Protein AF-A0A7V1N200-F1 (afdb_monomer_lite)

Structure (mmCIF, N/CA/C/O backbone):
data_AF-A0A7V1N200-F1
#
_entry.id   AF-A0A7V1N200-F1
#
loop_
_atom_site.group_PDB
_atom_site.id
_atom_site.type_symbol
_atom_site.label_atom_id
_atom_site.label_alt_id
_atom_site.label_comp_id
_atom_site.label_asym_id
_atom_site.label_entity_id
_atom_site.label_seq_id
_atom_site.pdbx_PDB_ins_code
_atom_site.Cartn_x
_atom_site.Cartn_y
_atom_site.Cartn_z
_atom_site.occupancy
_atom_site.B_iso_or_equiv
_atom_site.auth_seq_id
_atom_site.auth_comp_id
_atom_site.auth_asym_id
_atom_site.auth_atom_id
_atom_site.pdbx_PDB_model_num
ATOM 1 N N . MET A 1 1 ? -0.241 14.435 -1.928 1.00 92.94 1 MET A N 1
ATOM 2 C CA . MET A 1 1 ? -0.951 14.155 -0.654 1.00 92.94 1 MET A CA 1
ATOM 3 C C . MET A 1 1 ? 0.069 14.021 0.472 1.00 92.94 1 MET A C 1
ATOM 5 O O . MET A 1 1 ? 1.255 13.925 0.167 1.00 92.94 1 MET A O 1
ATOM 9 N N . THR A 1 2 ? -0.341 14.075 1.741 1.00 96.50 2 THR A N 1
ATOM 10 C CA . THR A 1 2 ? 0.568 13.839 2.880 1.00 96.50 2 THR A CA 1
ATOM 11 C C . THR A 1 2 ? 0.924 12.354 3.009 1.00 96.50 2 THR A C 1
ATOM 13 O O . THR A 1 2 ? 0.337 11.501 2.346 1.00 96.50 2 THR A O 1
ATOM 16 N N . GLU A 1 3 ? 1.924 12.028 3.830 1.00 95.81 3 GLU A N 1
ATOM 17 C CA . GLU A 1 3 ? 2.283 10.634 4.140 1.00 95.81 3 GLU A CA 1
ATOM 18 C C . GLU A 1 3 ? 1.127 9.891 4.814 1.00 95.81 3 GLU A C 1
ATOM 20 O O . GLU A 1 3 ? 0.792 8.780 4.416 1.00 95.81 3 GLU A O 1
ATOM 25 N N . GLU A 1 4 ? 0.468 10.543 5.773 1.00 95.69 4 GLU A N 1
ATOM 26 C CA . GLU A 1 4 ? -0.689 9.996 6.482 1.00 95.69 4 GLU A CA 1
ATOM 27 C C . GLU A 1 4 ? -1.866 9.735 5.534 1.00 95.69 4 GLU A C 1
ATOM 29 O O . GLU A 1 4 ? -2.496 8.681 5.596 1.00 95.69 4 GLU A O 1
ATOM 34 N N . GLU A 1 5 ? -2.138 10.664 4.612 1.00 95.88 5 GLU A N 1
ATOM 35 C CA . GLU A 1 5 ? -3.170 10.480 3.591 1.00 95.88 5 GLU A CA 1
ATOM 36 C C . GLU A 1 5 ? -2.841 9.296 2.681 1.00 95.88 5 GLU A C 1
ATOM 38 O O . GLU A 1 5 ? -3.690 8.424 2.499 1.00 95.88 5 GLU A O 1
ATOM 43 N N . ALA A 1 6 ? -1.612 9.227 2.156 1.00 96.81 6 ALA A N 1
ATOM 44 C CA . ALA A 1 6 ? -1.174 8.126 1.302 1.00 96.81 6 ALA A CA 1
ATOM 45 C C . ALA A 1 6 ? -1.296 6.780 2.025 1.00 96.81 6 ALA A C 1
ATOM 47 O O . ALA A 1 6 ? -1.906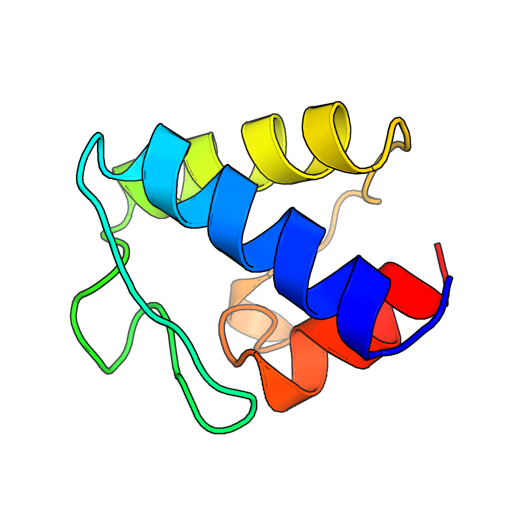 5.852 1.498 1.00 96.81 6 ALA A O 1
ATOM 48 N N . LEU A 1 7 ? -0.792 6.687 3.258 1.00 96.94 7 LEU A N 1
ATOM 49 C CA . LEU A 1 7 ? -0.875 5.470 4.060 1.00 96.94 7 LEU A CA 1
ATOM 50 C C . LEU A 1 7 ? -2.328 5.067 4.335 1.00 96.94 7 LEU A C 1
ATOM 52 O O . LEU A 1 7 ? -2.649 3.882 4.282 1.00 96.94 7 LEU A O 1
ATOM 56 N N . ARG A 1 8 ? -3.224 6.033 4.567 1.00 96.19 8 ARG A N 1
ATOM 57 C CA . ARG A 1 8 ? -4.657 5.769 4.739 1.00 96.19 8 ARG A CA 1
ATOM 58 C C . ARG A 1 8 ? -5.290 5.209 3.464 1.00 96.19 8 ARG A C 1
ATOM 60 O O . ARG A 1 8 ? -6.046 4.247 3.555 1.00 96.19 8 ARG A O 1
ATOM 67 N N . HIS A 1 9 ? -4.984 5.775 2.294 1.00 96.81 9 HIS A N 1
ATOM 68 C CA . HIS A 1 9 ? -5.488 5.265 1.011 1.00 96.81 9 HIS A CA 1
ATOM 69 C C . HIS A 1 9 ? -4.961 3.856 0.715 1.00 96.81 9 HIS A C 1
ATOM 71 O O . HIS A 1 9 ? -5.738 2.985 0.337 1.00 96.81 9 HIS A O 1
ATOM 77 N N . ILE A 1 10 ? -3.672 3.609 0.968 1.00 97.38 10 ILE A N 1
ATOM 78 C CA . ILE A 1 10 ? -3.061 2.282 0.813 1.00 97.38 10 ILE A CA 1
ATOM 79 C C . ILE A 1 10 ? -3.715 1.282 1.770 1.00 97.38 10 ILE A C 1
ATOM 81 O O . ILE A 1 10 ? -4.113 0.205 1.340 1.00 97.38 10 ILE A O 1
ATOM 85 N N . THR A 1 11 ? -3.881 1.644 3.046 1.00 96.94 11 THR A N 1
ATOM 86 C CA . THR A 1 11 ? -4.548 0.790 4.042 1.00 96.94 11 THR A CA 1
ATOM 87 C C . THR A 1 11 ? -5.958 0.424 3.589 1.00 96.94 11 THR A C 1
ATOM 89 O O . THR A 1 11 ? -6.312 -0.750 3.597 1.00 96.94 11 THR A O 1
ATOM 92 N N . ALA A 1 12 ? -6.744 1.407 3.143 1.00 95.81 12 ALA A N 1
ATOM 93 C CA . ALA A 1 12 ? -8.105 1.171 2.673 1.00 95.81 12 ALA A CA 1
ATOM 94 C C . ALA A 1 12 ? -8.139 0.224 1.462 1.00 95.81 12 ALA A C 1
ATOM 96 O O . ALA A 1 12 ? -8.910 -0.732 1.460 1.00 95.81 12 ALA A O 1
ATOM 97 N N . ALA A 1 13 ? -7.266 0.437 0.473 1.00 97.06 13 ALA A N 1
ATOM 98 C CA . ALA A 1 13 ? -7.184 -0.417 -0.711 1.00 97.06 13 ALA A CA 1
ATOM 99 C C . ALA A 1 13 ? -6.787 -1.860 -0.365 1.00 97.06 13 ALA A C 1
ATOM 101 O O . ALA A 1 13 ? -7.381 -2.805 -0.881 1.00 97.06 13 ALA A O 1
ATOM 102 N N . VAL A 1 14 ? -5.828 -2.044 0.553 1.00 97.62 14 VAL A N 1
ATOM 103 C CA . VAL A 1 14 ? -5.453 -3.375 1.054 1.00 97.62 14 VAL A CA 1
ATOM 104 C C . VAL A 1 14 ? -6.661 -4.045 1.700 1.00 97.62 14 VAL A C 1
ATOM 106 O O . VAL A 1 14 ? -6.998 -5.162 1.327 1.00 97.62 14 VAL A O 1
ATOM 109 N N . GLN A 1 15 ? -7.347 -3.363 2.620 1.00 96.88 15 GLN A N 1
ATOM 110 C CA . GLN A 1 15 ? -8.491 -3.923 3.346 1.00 96.88 15 GLN A CA 1
ATOM 111 C C . GLN A 1 15 ? -9.623 -4.382 2.424 1.00 96.88 15 GLN A C 1
ATOM 113 O O . GLN A 1 15 ? -10.235 -5.422 2.681 1.00 96.88 15 GLN A O 1
ATOM 118 N N . VAL A 1 16 ? -9.884 -3.638 1.344 1.00 96.31 16 VAL A N 1
ATOM 119 C CA . VAL A 1 16 ? -10.856 -4.047 0.324 1.00 96.31 16 VAL A CA 1
ATOM 120 C C . VAL A 1 16 ? -10.356 -5.278 -0.427 1.00 96.31 16 VAL A C 1
ATOM 122 O O . VAL A 1 16 ? -11.086 -6.267 -0.500 1.00 96.31 16 VAL A O 1
ATOM 125 N N . ALA A 1 17 ? -9.107 -5.258 -0.903 1.00 96.75 17 ALA A N 1
ATOM 126 C CA . ALA A 1 17 ? -8.521 -6.364 -1.657 1.00 96.75 17 ALA A CA 1
ATOM 127 C C . ALA A 1 17 ? -8.590 -7.692 -0.893 1.00 96.75 17 ALA A C 1
ATOM 129 O O . ALA A 1 17 ? -9.007 -8.701 -1.450 1.00 96.75 17 ALA A O 1
ATOM 130 N N . VAL A 1 18 ? -8.280 -7.673 0.405 1.00 96.00 18 VAL A N 1
ATOM 131 C CA . VAL A 1 18 ? -8.258 -8.883 1.241 1.00 96.00 18 VAL A CA 1
ATOM 132 C C . VAL A 1 18 ? -9.574 -9.160 1.974 1.00 96.00 18 VAL A C 1
ATOM 134 O O . VAL A 1 18 ? -9.682 -10.149 2.702 1.00 96.00 18 VAL A O 1
ATOM 137 N N . SER A 1 19 ? -10.571 -8.278 1.834 1.00 94.38 19 SER A N 1
ATOM 138 C CA . SER A 1 19 ? -11.871 -8.355 2.520 1.00 94.38 19 SER A CA 1
ATOM 139 C C . SER A 1 19 ? -11.770 -8.572 4.042 1.00 94.38 19 SER A C 1
ATOM 141 O O . SER A 1 19 ? -12.604 -9.250 4.649 1.00 94.38 19 SER A O 1
ATOM 143 N N . LYS A 1 20 ? -10.738 -8.007 4.677 1.00 91.94 20 LYS A N 1
ATOM 144 C CA . LYS A 1 20 ? -10.477 -8.100 6.123 1.00 91.94 20 LYS A CA 1
ATOM 145 C C . LYS A 1 20 ? -9.833 -6.811 6.625 1.00 91.94 20 LYS A C 1
ATOM 147 O O . LYS A 1 20 ? -9.164 -6.106 5.875 1.00 91.94 20 LYS A O 1
ATOM 152 N N . ASP A 1 21 ? -10.020 -6.525 7.908 1.00 93.12 21 ASP A N 1
ATOM 153 C CA . ASP A 1 21 ? -9.340 -5.405 8.556 1.00 93.12 21 ASP A CA 1
ATOM 154 C C . ASP A 1 21 ? -7.854 -5.749 8.742 1.00 93.12 21 ASP A C 1
ATOM 156 O O . ASP A 1 21 ? -7.508 -6.788 9.313 1.00 93.12 21 ASP A O 1
ATOM 160 N N . VAL A 1 22 ? -6.981 -4.896 8.212 1.00 93.19 22 VAL A N 1
ATOM 161 C CA . VAL A 1 22 ? -5.523 -5.038 8.263 1.00 93.19 22 VAL A CA 1
ATOM 162 C C . VAL A 1 22 ? -4.937 -3.702 8.670 1.00 93.19 22 VAL A C 1
ATOM 164 O O . VAL A 1 22 ? -5.244 -2.671 8.070 1.00 93.19 22 VAL A O 1
ATOM 167 N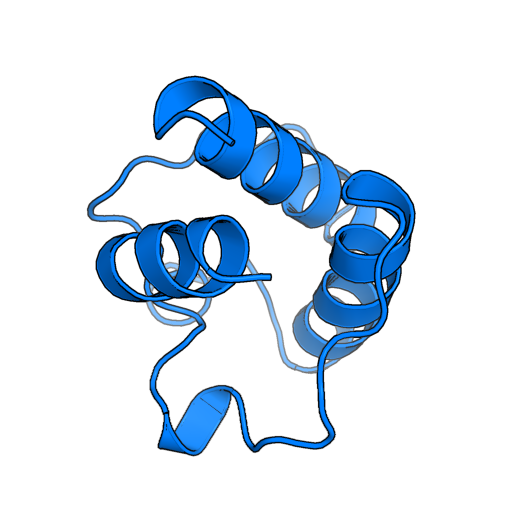 N . ALA A 1 23 ? -4.064 -3.735 9.670 1.00 89.94 23 ALA A N 1
ATOM 168 C CA . ALA A 1 23 ? -3.222 -2.607 10.018 1.00 89.94 23 ALA A CA 1
ATOM 169 C C . ALA A 1 23 ? -1.870 -2.773 9.321 1.00 89.94 23 ALA A C 1
ATOM 171 O O . ALA A 1 23 ? -1.169 -3.754 9.565 1.00 89.94 23 ALA A O 1
ATOM 172 N N . ILE A 1 24 ? -1.509 -1.813 8.472 1.00 95.00 24 ILE A N 1
ATOM 173 C CA . ILE A 1 24 ? -0.195 -1.750 7.828 1.00 95.00 24 ILE A CA 1
ATOM 174 C C . ILE A 1 24 ? 0.607 -0.578 8.390 1.00 95.00 24 ILE A C 1
ATOM 176 O O . ILE A 1 24 ? 0.054 0.416 8.865 1.00 95.00 24 ILE A O 1
ATOM 180 N N . THR A 1 25 ? 1.927 -0.687 8.322 1.00 95.81 25 THR A N 1
ATOM 181 C CA . THR A 1 25 ? 2.860 0.372 8.713 1.00 95.81 25 THR A CA 1
ATOM 182 C C . THR A 1 25 ? 3.796 0.695 7.555 1.00 95.81 25 THR A C 1
ATOM 184 O O . THR A 1 25 ? 3.809 -0.008 6.548 1.00 95.81 25 THR A O 1
ATOM 187 N N . ILE A 1 26 ? 4.614 1.741 7.693 1.00 96.62 26 ILE A N 1
ATOM 188 C CA . ILE A 1 26 ? 5.590 2.110 6.659 1.00 96.62 26 ILE A CA 1
ATOM 189 C C . ILE A 1 26 ? 6.603 0.989 6.368 1.00 96.62 26 ILE A C 1
ATOM 191 O O . ILE A 1 26 ? 7.050 0.845 5.235 1.00 96.62 26 ILE A O 1
ATOM 195 N N . GLU A 1 27 ? 6.923 0.159 7.360 1.00 97.31 27 GLU A N 1
ATOM 196 C CA . GLU A 1 27 ? 7.872 -0.949 7.206 1.00 97.31 27 GLU A CA 1
ATOM 197 C C . GLU A 1 27 ? 7.234 -2.213 6.625 1.00 97.31 27 GLU A C 1
ATOM 199 O O . GLU A 1 27 ? 7.955 -3.152 6.300 1.00 97.31 27 GLU A O 1
ATOM 204 N N . THR A 1 28 ? 5.906 -2.230 6.472 1.00 97.81 28 THR A N 1
ATOM 205 C CA . THR A 1 28 ? 5.184 -3.418 6.029 1.00 97.81 28 THR A CA 1
ATOM 206 C C . THR A 1 28 ? 5.532 -3.778 4.587 1.00 97.81 28 THR A C 1
ATOM 208 O O . THR A 1 28 ? 5.533 -2.923 3.691 1.00 97.81 28 THR A O 1
ATOM 211 N N . ASP A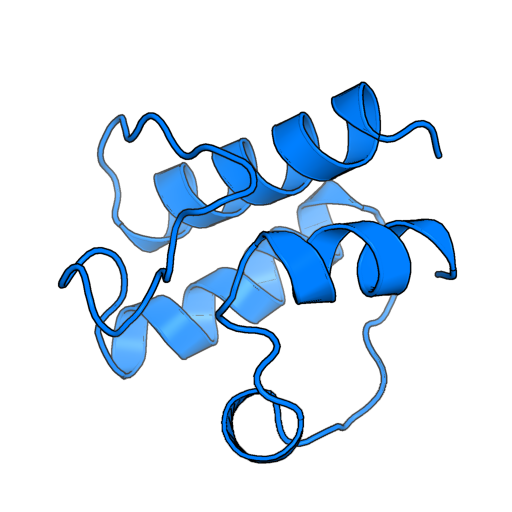 1 29 ? 5.788 -5.061 4.358 1.00 97.50 29 ASP A N 1
ATOM 212 C CA . ASP A 1 29 ? 5.805 -5.653 3.024 1.00 97.50 29 ASP A CA 1
ATOM 213 C C . ASP A 1 29 ? 4.528 -6.463 2.818 1.00 97.50 29 ASP A C 1
ATOM 215 O O . ASP A 1 29 ? 4.290 -7.467 3.484 1.00 97.50 29 ASP A O 1
ATOM 219 N N . LEU A 1 30 ? 3.693 -6.011 1.884 1.00 97.25 30 LEU A N 1
ATOM 220 C CA . LEU A 1 30 ? 2.374 -6.590 1.664 1.00 97.25 30 LEU A CA 1
ATOM 221 C C . LEU A 1 30 ? 2.435 -8.037 1.154 1.00 97.25 30 LEU A C 1
ATOM 223 O O . LEU A 1 30 ? 1.486 -8.781 1.362 1.00 97.25 30 LEU A O 1
ATOM 227 N N . VAL A 1 31 ? 3.524 -8.446 0.503 1.00 95.50 31 VAL A N 1
ATOM 228 C CA . VAL A 1 31 ? 3.669 -9.799 -0.049 1.00 95.50 31 VAL A CA 1
ATOM 229 C C . VAL A 1 31 ? 4.532 -10.664 0.863 1.00 95.50 31 VAL A C 1
ATOM 231 O O . VAL A 1 31 ? 4.157 -11.796 1.147 1.00 95.50 31 VAL A O 1
ATOM 234 N N . GLU A 1 32 ? 5.665 -10.151 1.360 1.00 95.44 32 GLU A N 1
ATOM 235 C CA . GLU A 1 32 ? 6.542 -10.923 2.259 1.00 95.44 32 GLU A CA 1
ATOM 236 C C . GLU A 1 32 ? 5.861 -11.242 3.609 1.00 95.44 32 GLU A C 1
ATOM 238 O O . GLU A 1 32 ? 6.210 -12.241 4.237 1.00 95.44 32 GLU A O 1
ATOM 243 N N . GLU A 1 33 ? 4.880 -10.442 4.049 1.00 96.06 33 GLU A N 1
ATOM 244 C CA . GLU A 1 33 ? 4.085 -10.695 5.264 1.00 96.06 33 GLU A CA 1
ATOM 245 C C . GLU A 1 33 ? 2.770 -11.463 5.009 1.00 96.06 33 GLU A C 1
ATOM 247 O O . GLU A 1 33 ? 1.912 -11.512 5.891 1.00 96.06 33 GLU A O 1
ATOM 252 N N . ASP A 1 34 ? 2.586 -12.060 3.822 1.00 95.00 34 ASP A N 1
ATOM 253 C CA . ASP A 1 34 ? 1.377 -12.811 3.432 1.00 95.00 34 ASP A CA 1
ATOM 254 C C . ASP A 1 34 ? 0.067 -11.997 3.580 1.00 95.00 34 ASP A C 1
ATOM 256 O O . ASP A 1 34 ? -1.007 -12.532 3.884 1.00 95.00 34 ASP A O 1
ATOM 260 N N . ILE A 1 35 ? 0.136 -10.672 3.387 1.00 96.75 35 ILE A N 1
ATOM 261 C CA . ILE A 1 35 ? -1.053 -9.809 3.419 1.00 96.75 35 ILE A CA 1
ATOM 262 C C . ILE A 1 35 ? -1.801 -9.915 2.093 1.00 96.75 35 ILE A C 1
ATOM 264 O O . ILE A 1 35 ? -3.009 -10.137 2.122 1.00 96.75 35 ILE A O 1
ATOM 268 N N . LEU A 1 36 ? -1.092 -9.770 0.972 1.00 96.88 36 LEU A N 1
ATOM 269 C CA . LEU A 1 36 ? -1.597 -9.892 -0.390 1.00 96.88 36 LEU A CA 1
ATOM 270 C C . LEU A 1 36 ? -1.024 -11.145 -1.049 1.00 96.88 36 LEU A C 1
ATOM 272 O O . LEU A 1 36 ? 0.195 -11.297 -1.157 1.00 96.88 36 LEU A O 1
ATOM 276 N N . ASP A 1 37 ? -1.901 -11.997 -1.570 1.00 94.56 37 ASP A N 1
ATOM 277 C CA . ASP A 1 37 ? -1.508 -1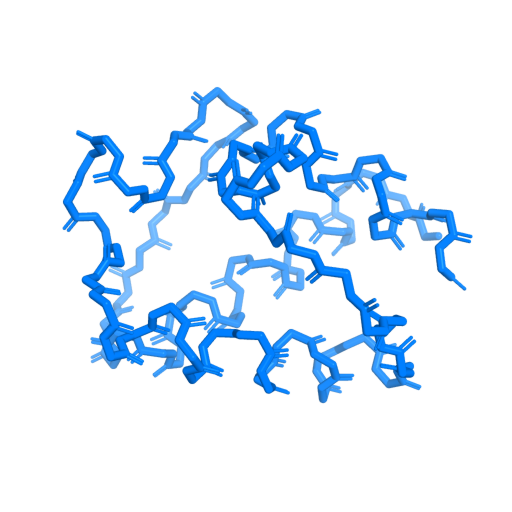3.017 -2.536 1.00 94.56 37 ASP A CA 1
ATOM 278 C C . ASP A 1 37 ? -1.485 -12.462 -3.979 1.00 94.56 37 ASP A C 1
ATOM 280 O O . ASP A 1 37 ? -1.662 -11.264 -4.224 1.00 94.56 37 ASP A O 1
ATOM 284 N N . SER A 1 38 ? -1.231 -13.319 -4.973 1.00 91.12 38 SER A N 1
ATOM 285 C CA . SER A 1 38 ? -1.171 -12.897 -6.380 1.00 91.12 38 SER A CA 1
ATOM 286 C C . SER A 1 38 ? -2.489 -12.332 -6.923 1.00 91.12 38 SER A C 1
ATOM 288 O O . SER A 1 38 ? -2.460 -11.478 -7.807 1.00 91.12 38 SER A O 1
ATOM 290 N N . LEU A 1 39 ? -3.635 -12.822 -6.439 1.00 93.06 39 LEU A N 1
ATOM 291 C CA . LEU A 1 39 ? -4.953 -12.346 -6.857 1.00 93.06 39 LEU A CA 1
ATOM 292 C C . LEU A 1 39 ? -5.301 -11.056 -6.116 1.00 93.06 39 LEU A C 1
ATOM 294 O O . LEU A 1 39 ? -5.692 -10.079 -6.758 1.00 93.06 39 LEU A O 1
ATOM 298 N N . ASP A 1 40 ? -5.072 -11.025 -4.803 1.00 96.12 40 ASP A N 1
ATOM 299 C CA . ASP A 1 40 ? -5.274 -9.837 -3.977 1.00 96.12 40 ASP A CA 1
ATOM 300 C C . ASP A 1 40 ? -4.423 -8.673 -4.487 1.00 96.12 40 ASP A C 1
ATOM 302 O O . ASP A 1 40 ? -4.884 -7.539 -4.523 1.00 96.12 40 ASP A O 1
ATOM 306 N N . SER A 1 41 ? -3.204 -8.946 -4.963 1.00 94.62 41 SER A N 1
ATOM 307 C CA . SER A 1 41 ? -2.312 -7.942 -5.551 1.00 94.62 41 SER A CA 1
ATOM 308 C C . SER A 1 41 ? -2.921 -7.246 -6.771 1.00 94.62 41 SER A C 1
ATOM 310 O O . SER A 1 41 ? -2.750 -6.040 -6.935 1.00 94.62 41 SER A O 1
ATOM 312 N N . MET A 1 42 ? -3.652 -7.975 -7.623 1.00 92.31 42 MET A N 1
ATOM 313 C CA . MET A 1 42 ? -4.332 -7.377 -8.777 1.00 92.31 42 MET A CA 1
ATOM 314 C C . MET A 1 42 ? -5.506 -6.502 -8.340 1.00 92.31 42 MET A C 1
ATOM 316 O O . MET A 1 42 ? -5.672 -5.397 -8.853 1.00 92.31 42 MET A O 1
ATOM 320 N N . VAL A 1 43 ? -6.305 -6.988 -7.387 1.00 95.69 43 VAL A N 1
ATOM 321 C CA . VAL A 1 43 ? -7.441 -6.234 -6.837 1.00 95.69 43 VAL A CA 1
ATOM 322 C C . VAL A 1 43 ? -6.938 -4.975 -6.135 1.00 95.69 43 VAL A C 1
ATOM 324 O O . VAL A 1 43 ? -7.438 -3.888 -6.391 1.00 95.69 43 VAL A O 1
ATOM 327 N N . PHE A 1 44 ? -5.882 -5.097 -5.337 1.00 97.00 44 PHE A N 1
ATOM 328 C CA . PHE A 1 44 ? -5.252 -3.998 -4.621 1.00 97.00 44 PHE A CA 1
ATOM 329 C C . PHE A 1 44 ? -4.872 -2.831 -5.532 1.00 97.00 44 PHE A C 1
ATOM 331 O O . PHE A 1 44 ? -5.150 -1.687 -5.184 1.00 97.00 44 PHE A O 1
ATOM 338 N N . VAL A 1 45 ? -4.267 -3.091 -6.695 1.00 95.06 45 VAL A N 1
ATOM 339 C CA . VAL A 1 45 ? -3.890 -2.014 -7.626 1.00 95.06 45 VAL A CA 1
ATOM 340 C C . VAL A 1 45 ? -5.129 -1.266 -8.124 1.00 95.06 45 VAL A C 1
ATOM 342 O O . VAL A 1 45 ? -5.126 -0.036 -8.137 1.00 95.06 45 VAL A O 1
ATOM 345 N N . LEU A 1 46 ? -6.204 -1.985 -8.460 1.00 94.81 46 LEU A N 1
ATOM 346 C CA . LEU A 1 46 ? -7.465 -1.384 -8.907 1.00 94.81 46 LEU A CA 1
ATOM 347 C C . LEU A 1 46 ? -8.120 -0.549 -7.798 1.00 94.81 46 LEU A C 1
ATOM 349 O O . LEU A 1 46 ? -8.501 0.597 -8.029 1.00 94.81 46 LEU A O 1
ATOM 353 N N . GLU A 1 47 ? -8.192 -1.092 -6.584 1.00 96.69 47 GLU A N 1
ATOM 354 C CA . GLU A 1 47 ? -8.758 -0.399 -5.422 1.00 96.69 47 GLU A CA 1
ATOM 355 C C . GLU A 1 47 ? -7.908 0.807 -5.008 1.00 96.69 47 GLU A C 1
ATOM 357 O O . GLU A 1 47 ? -8.435 1.835 -4.591 1.00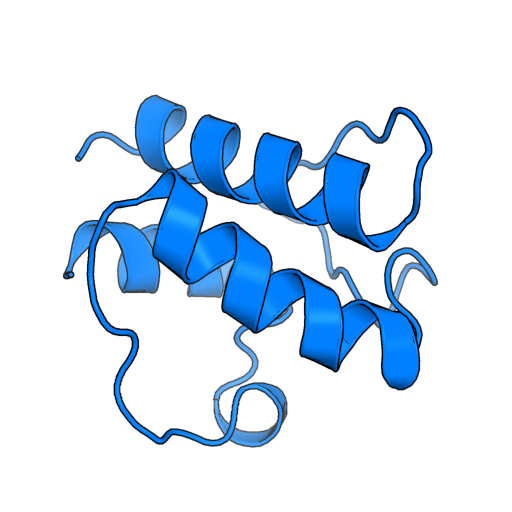 96.69 47 GLU A O 1
ATOM 362 N N . LEU A 1 48 ? -6.582 0.730 -5.161 1.00 96.88 48 LEU A N 1
ATOM 363 C CA . LEU A 1 48 ? -5.691 1.853 -4.891 1.00 96.88 48 LEU A CA 1
ATOM 364 C C . LEU A 1 48 ? -5.933 2.995 -5.880 1.00 96.88 48 LEU A C 1
ATOM 366 O O . LEU A 1 48 ? -5.973 4.147 -5.451 1.00 96.88 48 LEU A O 1
ATOM 370 N N . GLN A 1 49 ? -6.127 2.693 -7.169 1.00 95.75 49 GLN A N 1
ATOM 371 C CA . GLN A 1 49 ? -6.481 3.689 -8.187 1.00 95.75 49 GLN A CA 1
ATOM 372 C C . GLN A 1 49 ? -7.807 4.385 -7.872 1.00 95.75 49 GLN A C 1
ATOM 374 O O . GLN A 1 49 ? -7.879 5.615 -7.950 1.00 95.75 49 GLN A O 1
ATOM 379 N N . ASP A 1 50 ? -8.830 3.620 -7.479 1.00 95.00 50 ASP A N 1
ATOM 380 C CA . ASP A 1 50 ? -10.126 4.171 -7.070 1.00 95.00 50 ASP A CA 1
ATOM 381 C C . ASP A 1 50 ? -9.984 5.043 -5.812 1.00 95.00 50 ASP A C 1
ATOM 383 O O . ASP A 1 50 ? -10.418 6.197 -5.789 1.00 95.00 50 ASP A O 1
ATOM 387 N N . ALA A 1 51 ? -9.252 4.555 -4.804 1.00 93.88 51 ALA A N 1
ATOM 388 C CA . ALA A 1 51 ? -9.044 5.254 -3.539 1.00 93.88 51 ALA A CA 1
ATOM 389 C C . ALA A 1 51 ? -8.312 6.597 -3.693 1.00 93.88 51 ALA A C 1
ATOM 391 O O . ALA A 1 51 ? -8.599 7.530 -2.936 1.00 93.88 51 ALA A O 1
ATOM 392 N N . ILE A 1 52 ? -7.363 6.708 -4.630 1.00 94.75 52 ILE A N 1
ATOM 393 C CA . ILE A 1 52 ? -6.626 7.957 -4.895 1.00 94.75 52 ILE A CA 1
ATOM 394 C C . ILE A 1 52 ? -7.279 8.814 -5.988 1.00 94.75 52 ILE A C 1
ATOM 396 O O . ILE A 1 52 ? -6.895 9.974 -6.157 1.00 94.75 52 ILE A O 1
ATOM 400 N N . GLY A 1 53 ? -8.244 8.263 -6.731 1.00 93.38 53 GLY A N 1
ATOM 401 C CA . GLY A 1 53 ? -8.908 8.920 -7.857 1.00 93.38 53 GLY A CA 1
ATOM 402 C C . GLY A 1 53 ? -7.965 9.254 -9.017 1.00 93.38 53 GLY A C 1
ATOM 403 O O . GLY A 1 53 ? -8.172 10.257 -9.704 1.00 93.38 53 GLY A O 1
ATOM 404 N N . LYS A 1 54 ? -6.896 8.470 -9.205 1.00 92.19 54 LYS A N 1
ATOM 405 C CA . LYS A 1 54 ? -5.866 8.687 -10.235 1.00 92.19 54 LYS A CA 1
ATOM 406 C C . LYS A 1 54 ? -5.497 7.380 -10.911 1.00 92.19 54 LYS A C 1
ATOM 408 O O . LYS A 1 54 ? -5.521 6.313 -10.303 1.00 92.19 54 LYS A O 1
ATOM 413 N N . GLU A 1 55 ? -5.096 7.485 -12.170 1.00 92.12 55 GLU A N 1
ATOM 414 C CA . GLU A 1 55 ? -4.519 6.354 -12.881 1.00 92.12 55 GLU A CA 1
ATOM 415 C C . GLU A 1 55 ? -3.097 6.088 -12.385 1.00 92.12 55 GLU A C 1
ATOM 417 O O . GLU A 1 55 ? -2.272 7.000 -12.290 1.00 92.12 55 GLU A O 1
ATOM 422 N N . ILE A 1 56 ? -2.817 4.826 -12.077 1.00 92.44 56 ILE A N 1
ATOM 423 C CA . ILE A 1 56 ? -1.462 4.354 -11.837 1.00 92.44 56 ILE A CA 1
ATOM 424 C C . ILE A 1 56 ? -0.894 3.965 -13.209 1.00 92.44 56 ILE A C 1
ATOM 426 O O . ILE A 1 56 ? -1.564 3.244 -13.951 1.00 92.44 56 ILE A O 1
ATOM 430 N N . PRO A 1 57 ? 0.298 4.460 -13.588 1.00 91.56 57 PRO A N 1
ATOM 431 C CA . PRO A 1 57 ? 0.917 4.102 -14.858 1.00 91.56 57 PRO A CA 1
ATOM 432 C C . PRO A 1 57 ? 1.153 2.590 -14.948 1.00 91.56 57 PRO A C 1
ATOM 434 O O . PRO A 1 57 ? 1.363 1.935 -13.931 1.00 91.56 57 PRO A O 1
ATOM 437 N N . ASP A 1 58 ? 1.154 2.054 -16.169 1.00 90.00 58 ASP A N 1
ATOM 438 C CA . ASP A 1 58 ? 1.427 0.637 -16.431 1.00 90.00 58 ASP A CA 1
ATOM 439 C C . ASP A 1 58 ? 2.896 0.311 -16.106 1.00 90.00 58 ASP A C 1
ATOM 441 O O . ASP A 1 58 ? 3.800 0.502 -16.924 1.00 90.00 58 ASP A O 1
ATOM 445 N N . ILE A 1 59 ? 3.135 -0.080 -14.853 1.00 91.88 59 ILE A N 1
ATOM 446 C CA . ILE A 1 59 ? 4.444 -0.403 -14.288 1.00 91.88 59 ILE A CA 1
ATOM 447 C C . ILE A 1 59 ? 4.381 -1.739 -13.553 1.00 91.88 59 ILE A C 1
ATOM 449 O O . ILE A 1 59 ? 3.365 -2.106 -12.962 1.00 91.88 59 ILE A O 1
ATOM 453 N N . ASP A 1 60 ? 5.504 -2.449 -13.534 1.00 91.12 60 ASP A N 1
ATOM 454 C CA . ASP A 1 60 ? 5.624 -3.703 -12.799 1.00 91.12 60 ASP A CA 1
ATOM 455 C C . ASP A 1 60 ? 5.881 -3.425 -11.308 1.00 91.12 60 ASP A C 1
ATOM 457 O O . ASP A 1 60 ? 7.000 -3.130 -10.881 1.00 91.12 60 ASP A O 1
ATOM 461 N N . PHE A 1 61 ? 4.825 -3.536 -10.498 1.00 93.31 61 PHE A N 1
ATOM 462 C CA . PHE A 1 61 ? 4.885 -3.342 -9.046 1.00 93.31 61 PHE A CA 1
ATOM 463 C C . PHE A 1 61 ? 5.880 -4.280 -8.359 1.00 93.31 61 PHE A C 1
ATOM 465 O O . PHE A 1 61 ? 6.494 -3.893 -7.359 1.00 93.31 61 PHE A O 1
ATOM 472 N N . VAL A 1 62 ? 6.056 -5.497 -8.878 1.00 91.25 62 VAL A N 1
ATOM 473 C CA . VAL A 1 62 ? 7.001 -6.470 -8.325 1.00 91.25 62 VAL A CA 1
ATOM 474 C C . VAL A 1 62 ? 8.422 -6.004 -8.612 1.00 91.25 62 VAL A C 1
ATOM 476 O O . VAL A 1 62 ? 9.231 -5.911 -7.687 1.00 91.25 62 VAL A O 1
ATOM 479 N N . ALA A 1 63 ? 8.716 -5.658 -9.868 1.00 93.31 63 ALA A N 1
ATOM 480 C CA . ALA A 1 63 ? 10.045 -5.205 -10.275 1.00 93.31 63 ALA A CA 1
ATOM 481 C C . ALA A 1 63 ? 10.466 -3.908 -9.561 1.00 93.31 63 ALA A C 1
ATOM 483 O O . ALA A 1 63 ? 11.609 -3.785 -9.114 1.00 93.31 63 ALA A O 1
ATOM 484 N N . GLU A 1 64 ? 9.534 -2.971 -9.379 1.00 94.06 64 GLU A N 1
ATOM 485 C CA . GLU A 1 64 ? 9.778 -1.704 -8.676 1.00 94.06 64 GLU A CA 1
ATOM 486 C C . GLU A 1 64 ? 9.800 -1.871 -7.137 1.00 94.06 64 GLU A C 1
ATOM 488 O O . GLU A 1 64 ? 10.346 -1.044 -6.386 1.00 94.06 64 GLU A O 1
ATOM 493 N N . GLY A 1 65 ? 9.273 -2.991 -6.632 1.00 95.38 65 GLY A N 1
ATOM 494 C CA . GLY A 1 65 ? 9.139 -3.282 -5.205 1.00 95.38 65 GLY A CA 1
ATOM 495 C C . GLY A 1 65 ? 8.086 -2.410 -4.521 1.00 95.38 65 GLY A C 1
ATOM 496 O O . GLY A 1 65 ? 8.271 -2.021 -3.367 1.00 95.38 65 GLY A O 1
ATOM 497 N N . LEU A 1 66 ? 7.007 -2.083 -5.233 1.00 96.88 66 LEU A N 1
ATOM 498 C CA . LEU A 1 66 ? 5.897 -1.244 -4.772 1.00 96.88 66 LEU A CA 1
ATOM 499 C C . LEU A 1 66 ? 4.909 -1.978 -3.854 1.00 96.88 66 LEU A C 1
ATOM 501 O O . LEU A 1 66 ? 3.973 -1.368 -3.358 1.00 96.88 66 LEU A O 1
ATOM 505 N N . PHE A 1 67 ? 5.151 -3.253 -3.546 1.00 96.81 67 PHE A N 1
ATOM 506 C CA . PHE A 1 67 ? 4.478 -3.944 -2.439 1.00 96.81 67 PHE A CA 1
ATOM 507 C C . PHE A 1 67 ? 5.078 -3.611 -1.063 1.00 96.81 67 PHE A C 1
ATOM 509 O O . PHE A 1 67 ? 4.479 -3.910 -0.034 1.00 96.81 67 PHE A O 1
ATOM 516 N N . LYS A 1 68 ? 6.232 -2.928 -1.028 1.00 97.94 68 LYS A N 1
ATOM 517 C CA . LYS A 1 68 ? 6.831 -2.392 0.203 1.00 97.94 68 LYS A CA 1
ATOM 518 C C . LYS A 1 68 ? 6.224 -1.029 0.493 1.00 97.94 68 LYS A C 1
ATOM 520 O O . LYS A 1 68 ? 6.457 -0.089 -0.271 1.00 97.94 68 LYS A O 1
ATOM 525 N N . VAL A 1 69 ? 5.516 -0.881 1.612 1.00 97.56 69 VAL A N 1
ATOM 526 C CA . VAL A 1 69 ? 4.784 0.356 1.939 1.00 97.56 69 VAL A CA 1
ATOM 527 C C . VAL A 1 69 ? 5.720 1.574 1.955 1.00 97.56 69 VAL A C 1
ATOM 529 O O . VAL A 1 69 ? 5.389 2.602 1.367 1.00 97.56 69 VAL A O 1
ATOM 532 N N . ARG A 1 70 ? 6.950 1.436 2.469 1.00 97.75 70 ARG A N 1
ATOM 533 C CA . ARG A 1 70 ? 8.005 2.473 2.422 1.00 97.75 70 ARG A CA 1
ATOM 534 C C . ARG A 1 70 ? 8.336 3.012 1.027 1.00 97.75 70 ARG A C 1
ATOM 536 O O . ARG A 1 70 ? 8.820 4.132 0.910 1.00 97.75 70 ARG A O 1
ATOM 543 N N . LYS A 1 71 ? 8.140 2.212 -0.025 1.00 97.69 71 LYS A N 1
ATOM 544 C CA . LYS A 1 71 ? 8.343 2.615 -1.426 1.00 97.69 71 LYS A CA 1
ATOM 545 C C . LYS A 1 71 ? 7.042 3.075 -2.070 1.00 97.69 71 LYS A C 1
ATOM 547 O O . LYS A 1 71 ? 7.050 4.001 -2.875 1.00 97.69 71 LYS A O 1
ATOM 552 N N . LEU A 1 72 ? 5.936 2.440 -1.704 1.00 97.44 72 LEU A N 1
ATOM 553 C CA . LEU A 1 72 ? 4.630 2.749 -2.255 1.00 97.44 72 LEU A CA 1
ATOM 554 C C . LEU A 1 72 ? 4.121 4.123 -1.819 1.00 97.44 72 LEU A C 1
ATOM 556 O O . LEU A 1 72 ? 3.592 4.864 -2.638 1.00 97.44 72 LEU A O 1
ATOM 560 N N . VAL A 1 73 ? 4.308 4.490 -0.553 1.00 97.62 73 VAL A N 1
ATOM 561 C CA . VAL A 1 73 ? 3.898 5.794 -0.018 1.00 97.62 73 VAL A CA 1
ATOM 562 C C . VAL A 1 73 ? 4.462 6.961 -0.843 1.00 97.62 73 VAL A C 1
ATOM 564 O O . VAL A 1 73 ? 3.658 7.746 -1.347 1.00 97.62 73 VAL A O 1
ATOM 567 N N . PRO A 1 74 ? 5.788 7.090 -1.063 1.00 97.25 74 PRO A N 1
ATOM 568 C CA . PRO A 1 74 ? 6.320 8.184 -1.874 1.00 97.25 74 PRO A CA 1
ATOM 569 C C . PRO A 1 74 ? 5.912 8.096 -3.350 1.00 97.25 74 PRO A C 1
ATOM 571 O O . PRO A 1 74 ? 5.758 9.132 -3.994 1.00 97.25 74 PRO A O 1
ATOM 574 N N . PHE A 1 75 ? 5.688 6.891 -3.884 1.00 96.81 75 PHE A N 1
ATOM 575 C CA . PHE A 1 75 ? 5.141 6.717 -5.231 1.00 96.81 75 PHE A CA 1
ATOM 576 C C . PHE A 1 75 ? 3.729 7.310 -5.339 1.00 96.81 75 PHE A C 1
ATOM 578 O O . PHE A 1 75 ? 3.483 8.167 -6.182 1.00 96.81 75 PHE A O 1
ATOM 585 N N . VAL A 1 76 ? 2.829 6.934 -4.429 1.00 95.88 76 VAL A N 1
ATOM 586 C CA . VAL A 1 76 ? 1.448 7.435 -4.376 1.00 95.88 76 VAL A CA 1
ATOM 587 C C . VAL A 1 76 ? 1.403 8.941 -4.106 1.00 95.88 76 VAL A C 1
ATOM 589 O O . VAL A 1 76 ? 0.567 9.643 -4.664 1.00 95.88 76 VAL A O 1
ATOM 592 N N . GLN A 1 77 ? 2.317 9.472 -3.290 1.00 95.81 77 GLN A N 1
ATOM 593 C CA . GLN A 1 77 ? 2.423 10.915 -3.057 1.00 95.81 77 GLN A CA 1
ATOM 594 C C . GLN A 1 77 ? 2.770 11.717 -4.315 1.00 95.81 77 GLN A C 1
ATOM 596 O O . GLN A 1 77 ? 2.379 12.885 -4.399 1.00 95.81 77 GLN A O 1
ATOM 601 N N . ALA A 1 78 ? 3.527 11.113 -5.235 1.00 93.62 78 ALA A N 1
ATOM 602 C CA . ALA A 1 78 ? 3.985 11.736 -6.471 1.00 93.62 78 ALA A CA 1
ATOM 603 C C . ALA A 1 78 ? 2.949 11.682 -7.606 1.00 93.62 78 ALA A C 1
ATOM 605 O O . ALA A 1 78 ? 3.095 12.430 -8.575 1.00 93.62 78 ALA A O 1
ATOM 606 N N . LEU A 1 79 ? 1.921 10.833 -7.483 1.00 90.69 79 LEU A N 1
ATOM 607 C CA . LEU A 1 79 ? 0.755 10.807 -8.369 1.00 90.69 79 LEU A CA 1
ATOM 608 C C . LEU A 1 79 ? -0.167 11.976 -8.047 1.00 90.69 79 LEU A C 1
ATOM 610 O O . LEU A 1 79 ? -0.647 12.651 -8.987 1.00 90.69 79 LEU A O 1
#

Foldseek 3Di:
DDLVLLLVLLQVLLCVLQVHRDDDDQQDQCVVVPSDDPSSVVSSQVSSCVSLVHDDPPDDCVVQVCSRSNSVSVVSVVD

Secondary structure (DSSP, 8-state):
--HHHHHHHHHHHHHHHTTS-----TT-BTTTTTSS-HHHHHHHHHHHHHHHTSPPPS--HHHHTTTBHHHHHHHHHH-

pLDDT: mean 95.18, std 2.12, rang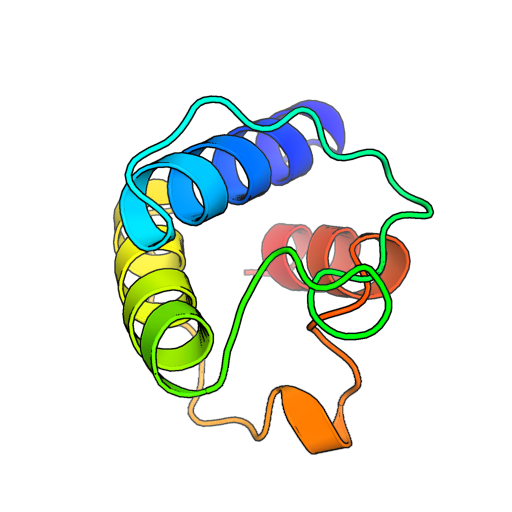e [89.94, 97.94]

Radius of gyration: 11.02 Å; chains: 1; bounding box: 22×27×26 Å

Sequence (79 aa):
MTEEEALRHITAAVQVAVSKDVAITIETDLVEEDILDSLDSMVFVLELQDAIGKEIPDIDFVAEGLFKVRKLVPFVQAL